Protein AF-A0A6V7K758-F1 (afdb_monomer_lite)

InterPro domains:
  IPR015224 Talin, central [PF09141] (13-153)
  IPR036476 Talin, central domain superfamily [SSF109880] (11-153)

Organism: NCBI:txid1563983

pLDDT: mean 91.43, std 13.55, range [38.5, 98.56]

Radius of gyration: 20.39 Å; chains: 1; bounding box: 66×24×59 Å

Foldseek 3Di:
DDPDPPPLDDDPLLVLLVVLLVLLLVLLVVLLVLLVAADDDDDADPDPVSVVCLVVLLVVLVVLLVVLVVQLVVLLVQLCVLPVDPLVRRRSNSNSVSSNSNSVSSVSNSNSLSHNLVSDPDVVVSNVSSVVSNVVSVVSNVSSVVSNRDRDD

Sequence (153 aa):
VQQTKVTSVMSEPQRALVSTITAGHEVIHIAETELTSKAQLPELGNDPASLQWIAQTMVTHKQNVGTQIAEMNAATAQVVTLTSGSIEEVDHTAVGEAISTIATNLPEMTKGVRMIAALMEDDSSGDRLLDAARKLCTAFSDLLKATEPETKE

Structure (mmCIF, N/CA/C/O backbone):
data_AF-A0A6V7K758-F1
#
_entry.id   AF-A0A6V7K758-F1
#
loop_
_atom_site.group_PDB
_atom_site.id
_atom_site.type_symbol
_atom_site.label_atom_id
_atom_site.label_alt_id
_atom_site.label_comp_id
_atom_site.label_asym_id
_atom_site.label_entity_id
_atom_site.label_seq_id
_atom_site.pdbx_PDB_ins_code
_atom_site.Cartn_x
_atom_site.Cartn_y
_atom_site.Cartn_z
_atom_site.occupancy
_atom_site.B_iso_or_equiv
_atom_site.auth_seq_id
_atom_site.auth_comp_id
_atom_site.auth_asym_id
_atom_site.auth_atom_id
_atom_site.pdbx_PDB_model_num
ATOM 1 N N . VAL A 1 1 ? -45.177 1.436 32.014 1.00 41.47 1 VAL A N 1
ATOM 2 C CA . VAL A 1 1 ? -43.727 1.138 31.979 1.00 41.47 1 VAL A CA 1
ATOM 3 C C . VAL A 1 1 ? -43.242 1.501 30.583 1.00 41.47 1 VAL A C 1
ATOM 5 O O . VAL A 1 1 ? -43.608 0.811 29.643 1.00 41.47 1 VAL A O 1
ATOM 8 N N . GLN A 1 2 ? -42.604 2.663 30.410 1.00 38.50 2 GLN A N 1
ATOM 9 C CA . GLN A 1 2 ? -42.084 3.101 29.107 1.00 38.50 2 GLN A CA 1
ATOM 10 C C . GLN A 1 2 ? -40.729 2.425 28.879 1.00 38.50 2 GLN A C 1
ATOM 12 O O . GLN A 1 2 ? -39.837 2.549 29.713 1.00 38.50 2 GLN A O 1
ATOM 17 N N . GLN A 1 3 ? -40.603 1.677 27.784 1.00 39.88 3 GLN A N 1
ATOM 18 C CA . GLN A 1 3 ? -39.332 1.122 27.326 1.00 39.88 3 GLN A CA 1
ATOM 19 C C . GLN A 1 3 ? -38.475 2.265 26.779 1.00 39.88 3 GLN A C 1
ATOM 21 O O . GLN A 1 3 ? -38.770 2.824 25.722 1.00 39.88 3 GLN A O 1
ATOM 26 N N . THR A 1 4 ? -37.429 2.624 27.515 1.00 45.06 4 THR A N 1
ATOM 27 C CA . THR A 1 4 ? -36.384 3.532 27.049 1.00 45.06 4 THR A CA 1
ATOM 28 C C . THR A 1 4 ? -35.653 2.851 25.898 1.00 45.06 4 THR A C 1
ATOM 30 O O . THR A 1 4 ? -34.898 1.904 26.097 1.00 45.06 4 THR A O 1
ATOM 33 N N . LYS A 1 5 ? -35.925 3.301 24.674 1.00 43.91 5 LYS A N 1
ATOM 34 C CA . LYS A 1 5 ? -35.203 2.894 23.471 1.00 43.91 5 LYS A CA 1
ATOM 35 C C . LYS A 1 5 ? -33.801 3.501 23.580 1.00 43.91 5 LYS A C 1
ATOM 37 O O . LYS A 1 5 ? -33.636 4.700 23.362 1.00 43.91 5 LYS A O 1
ATOM 42 N N . VAL A 1 6 ? -32.823 2.711 24.019 1.00 45.03 6 VAL A N 1
ATOM 43 C CA . VAL A 1 6 ? -31.416 3.127 24.046 1.00 45.03 6 VAL A CA 1
ATOM 44 C C . VAL A 1 6 ? -30.988 3.269 22.591 1.00 45.03 6 VAL A C 1
ATOM 46 O O . VAL A 1 6 ? -30.779 2.290 21.885 1.00 45.03 6 VAL A O 1
ATOM 49 N N . THR A 1 7 ? -30.969 4.502 22.100 1.00 47.75 7 THR A N 1
ATOM 50 C CA . THR A 1 7 ? -30.345 4.800 20.814 1.00 47.75 7 THR A CA 1
ATOM 51 C C . THR A 1 7 ? -28.848 4.793 21.100 1.00 47.75 7 THR A C 1
ATOM 53 O O . THR A 1 7 ? -28.365 5.691 21.784 1.00 47.75 7 THR A O 1
ATOM 56 N N . SER A 1 8 ? -28.142 3.742 20.684 1.00 59.06 8 SER A N 1
ATOM 57 C CA . SER A 1 8 ? -26.679 3.680 20.757 1.00 59.06 8 SER A CA 1
ATOM 58 C C . SER A 1 8 ? -26.119 4.798 19.871 1.00 59.06 8 SER A C 1
ATOM 60 O O . SER A 1 8 ? -26.320 4.791 18.657 1.00 59.06 8 SER A O 1
ATOM 62 N N . VAL A 1 9 ? -25.523 5.828 20.480 1.00 74.81 9 VAL A N 1
ATOM 63 C CA . VAL A 1 9 ? -24.926 6.962 19.760 1.00 74.81 9 VAL A CA 1
ATOM 64 C C . VAL A 1 9 ? -23.416 6.877 19.929 1.00 74.81 9 VAL A C 1
ATOM 66 O O . VAL A 1 9 ? -22.907 6.973 21.043 1.00 74.81 9 VAL A O 1
ATOM 69 N N . MET A 1 10 ? -22.707 6.706 18.814 1.00 83.12 10 MET A N 1
ATOM 70 C CA . MET A 1 10 ? -21.245 6.746 18.766 1.00 83.12 10 MET A CA 1
ATOM 71 C C . MET A 1 10 ? -20.702 8.091 19.266 1.00 83.12 10 MET A C 1
ATOM 73 O O . MET A 1 10 ? -21.274 9.151 18.981 1.00 83.12 10 MET A O 1
ATOM 77 N N . SER A 1 11 ? -19.551 8.063 19.942 1.00 88.56 11 SER A N 1
ATOM 78 C CA . SER A 1 11 ? -18.846 9.284 20.343 1.00 88.56 11 SER A CA 1
ATOM 79 C C . SER A 1 11 ? -18.333 10.069 19.125 1.00 88.56 11 SER A C 1
ATOM 81 O O . SER A 1 11 ? -18.283 9.567 18.000 1.00 88.56 11 SER A O 1
ATOM 83 N N . GLU A 1 12 ? -17.971 11.341 19.310 1.00 90.19 12 GLU A N 1
ATOM 84 C CA . GLU A 1 12 ? -17.371 12.144 18.236 1.00 90.19 12 GLU A CA 1
ATOM 85 C C . GLU A 1 12 ? -16.051 11.546 17.703 1.00 90.19 12 GLU A C 1
ATOM 87 O O . GLU A 1 12 ? -15.970 11.371 16.486 1.00 90.19 12 GLU A O 1
ATOM 92 N N . PRO A 1 13 ? -15.090 11.110 18.548 1.00 90.50 13 PRO A N 1
ATOM 93 C CA . PRO A 1 13 ? -13.893 10.408 18.075 1.00 90.50 13 PRO A CA 1
ATOM 94 C C . PRO A 1 13 ? -14.198 9.129 17.287 1.00 90.50 13 PRO A C 1
ATOM 96 O O . PRO A 1 13 ? -13.571 8.871 16.266 1.00 90.50 13 PRO A O 1
ATOM 99 N N . GLN A 1 14 ? -15.203 8.351 17.702 1.00 91.44 14 GLN A N 1
ATOM 100 C CA . GLN A 1 14 ? -15.611 7.142 16.979 1.00 91.44 14 GLN A CA 1
ATOM 101 C C . GLN A 1 14 ? -16.214 7.464 15.607 1.00 91.44 14 GLN A C 1
ATOM 103 O O . GLN A 1 14 ? -15.913 6.792 14.623 1.00 91.44 14 GLN A O 1
ATOM 108 N N . ARG A 1 15 ? -17.051 8.506 15.514 1.00 92.25 15 ARG A N 1
ATOM 109 C CA . ARG A 1 15 ? -17.612 8.955 14.228 1.00 92.25 15 ARG A CA 1
ATOM 110 C C . ARG A 1 15 ? -16.525 9.475 13.290 1.00 92.25 15 ARG A C 1
ATOM 112 O O . ARG A 1 15 ? -16.559 9.163 12.102 1.00 92.25 15 ARG A O 1
ATOM 119 N N . ALA A 1 16 ? -15.565 10.236 13.816 1.00 93.69 16 ALA A N 1
ATOM 120 C CA . ALA A 1 16 ? -14.414 10.702 13.050 1.00 93.69 16 ALA A CA 1
ATOM 121 C C . ALA A 1 16 ? -13.579 9.521 12.533 1.00 93.69 16 ALA A C 1
ATOM 123 O O . ALA A 1 16 ? -13.270 9.471 11.345 1.00 93.69 16 ALA A O 1
ATOM 124 N N . LEU A 1 17 ? -13.307 8.529 13.386 1.00 94.50 17 LEU A N 1
ATOM 125 C CA . LEU A 1 17 ? -12.603 7.307 13.002 1.00 94.50 17 LEU A CA 1
ATOM 126 C C . LEU A 1 17 ? -13.321 6.552 11.874 1.00 94.50 17 LEU A C 1
ATOM 128 O O . LEU A 1 17 ? -12.681 6.206 10.887 1.00 94.50 17 LEU A O 1
ATOM 132 N N . VAL A 1 18 ? -14.642 6.357 11.959 1.00 95.25 18 VAL A N 1
ATOM 133 C CA . VAL A 1 18 ? -15.414 5.708 10.879 1.00 95.25 18 VAL A CA 1
ATOM 134 C C . VAL A 1 18 ? -15.323 6.487 9.566 1.00 95.25 18 VAL A C 1
ATOM 136 O O . VAL A 1 18 ? -15.170 5.885 8.501 1.00 95.25 18 VAL A O 1
ATOM 139 N N . SER A 1 19 ? -15.355 7.822 9.618 1.00 95.75 19 SER A N 1
ATOM 140 C CA . SER A 1 19 ? -15.138 8.648 8.425 1.00 95.75 19 SER A CA 1
ATOM 141 C C . SER A 1 19 ? -13.741 8.436 7.835 1.00 95.75 19 SER A C 1
ATOM 143 O O . SER A 1 19 ? -13.602 8.337 6.616 1.00 95.75 19 SER A O 1
ATOM 145 N N . THR A 1 20 ? -12.713 8.344 8.681 1.00 97.12 20 THR A N 1
ATOM 146 C CA . THR A 1 20 ? -11.330 8.088 8.259 1.00 97.12 20 THR A CA 1
ATOM 147 C C . THR A 1 20 ? -11.165 6.694 7.657 1.00 97.12 20 THR A C 1
ATOM 149 O O . THR A 1 20 ? -10.553 6.565 6.600 1.00 97.12 20 THR A O 1
ATOM 152 N N . ILE A 1 21 ? -11.757 5.661 8.265 1.00 96.69 21 ILE A N 1
ATOM 153 C CA . ILE A 1 21 ? -11.778 4.288 7.735 1.00 96.69 21 ILE A CA 1
ATOM 154 C C . ILE A 1 21 ? -12.451 4.256 6.360 1.00 96.69 21 ILE A C 1
ATOM 156 O O . ILE A 1 21 ? -11.901 3.698 5.413 1.00 96.69 21 ILE A O 1
ATOM 160 N N . THR A 1 22 ? -13.601 4.922 6.220 1.00 96.94 22 THR A N 1
ATOM 161 C CA . THR A 1 22 ? -14.337 5.001 4.948 1.00 96.94 22 THR A CA 1
ATOM 162 C C . THR A 1 22 ? -13.493 5.659 3.854 1.00 96.94 22 THR A C 1
ATOM 164 O O . THR A 1 22 ? -13.392 5.132 2.748 1.00 96.94 22 THR A O 1
ATOM 167 N N . ALA A 1 23 ? -12.840 6.784 4.161 1.00 97.50 23 ALA A N 1
ATOM 168 C CA . ALA A 1 23 ? -11.938 7.447 3.221 1.00 97.50 23 ALA A CA 1
ATOM 169 C C . ALA A 1 23 ? -10.717 6.574 2.877 1.00 97.50 23 ALA A C 1
ATOM 171 O O . ALA A 1 23 ? -10.300 6.520 1.721 1.00 97.50 23 ALA A O 1
ATOM 172 N N . GLY A 1 24 ? -10.169 5.854 3.860 1.00 97.81 24 GLY A N 1
ATOM 173 C CA . GLY A 1 24 ? -9.076 4.908 3.653 1.00 97.81 24 GLY A CA 1
ATOM 174 C C . GLY A 1 24 ? -9.457 3.766 2.711 1.00 97.81 24 GLY A C 1
ATOM 175 O O . GLY A 1 24 ? -8.688 3.440 1.809 1.00 97.81 24 GLY A O 1
ATOM 176 N N . HIS A 1 25 ? -10.664 3.210 2.852 1.00 98.12 25 HIS A N 1
ATOM 177 C CA . HIS A 1 25 ? -11.189 2.194 1.939 1.00 98.12 25 HIS A CA 1
ATOM 178 C C . HIS A 1 25 ? -11.294 2.677 0.498 1.00 98.12 25 HIS A C 1
ATOM 180 O O . HIS A 1 25 ? -10.916 1.939 -0.409 1.00 98.12 25 HIS A O 1
ATOM 186 N N . GLU A 1 26 ? -11.759 3.908 0.284 1.00 98.12 26 GLU A N 1
ATOM 187 C CA . GLU A 1 26 ? -11.831 4.489 -1.058 1.00 98.12 26 GLU A CA 1
ATOM 188 C C . GLU A 1 26 ? -10.437 4.591 -1.691 1.00 98.12 26 GLU A C 1
ATOM 19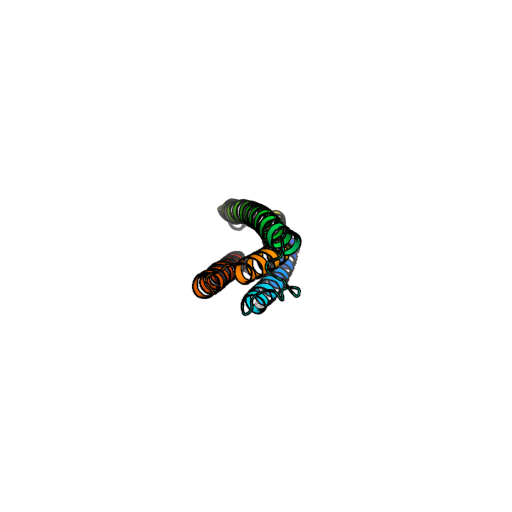0 O O . GLU A 1 26 ? -10.225 4.167 -2.826 1.00 98.12 26 GLU A O 1
ATOM 195 N N . VAL A 1 27 ? -9.447 5.075 -0.934 1.00 98.31 27 VAL A N 1
ATOM 196 C CA . VAL A 1 27 ? -8.061 5.170 -1.419 1.00 98.31 27 VAL A CA 1
ATOM 197 C C . VAL A 1 27 ? -7.479 3.791 -1.738 1.00 98.31 27 VAL A C 1
ATOM 199 O O . VAL A 1 27 ? -6.822 3.626 -2.767 1.00 98.31 27 VAL A O 1
ATOM 202 N N . ILE A 1 28 ? -7.740 2.790 -0.895 1.00 98.12 28 ILE A N 1
ATOM 203 C CA . ILE A 1 28 ? -7.315 1.406 -1.137 1.00 98.12 28 ILE A CA 1
ATOM 204 C C . ILE A 1 28 ? -7.953 0.858 -2.415 1.00 98.12 28 ILE A C 1
ATOM 206 O O . ILE A 1 28 ? -7.257 0.265 -3.236 1.00 98.12 28 ILE A O 1
ATOM 210 N N . HIS A 1 29 ? -9.248 1.091 -2.619 1.00 98.00 29 HIS A N 1
ATOM 211 C CA . HIS A 1 29 ? -9.957 0.621 -3.804 1.00 98.00 29 HIS A CA 1
ATOM 212 C C . HIS A 1 29 ? -9.400 1.234 -5.099 1.00 98.00 29 HIS A C 1
ATOM 214 O O . HIS A 1 29 ? -9.206 0.538 -6.104 1.00 98.00 29 HIS A O 1
ATOM 220 N N . ILE A 1 30 ? -9.084 2.531 -5.067 1.00 98.19 30 ILE A N 1
ATOM 221 C CA . ILE A 1 30 ? -8.418 3.220 -6.175 1.00 98.19 30 ILE A CA 1
ATOM 222 C C . ILE A 1 30 ? -7.046 2.586 -6.437 1.00 98.19 30 ILE A C 1
ATOM 224 O O . ILE A 1 30 ? -6.748 2.233 -7.578 1.00 98.19 30 ILE A O 1
ATOM 228 N N . ALA A 1 31 ? -6.238 2.374 -5.393 1.00 98.19 31 ALA A N 1
ATOM 229 C CA . ALA A 1 31 ? -4.923 1.746 -5.511 1.00 98.19 31 ALA A CA 1
ATOM 230 C C . ALA A 1 31 ? -5.002 0.333 -6.125 1.00 98.19 31 ALA A C 1
ATOM 232 O O . ALA A 1 31 ? -4.267 0.023 -7.065 1.00 98.19 31 ALA A O 1
ATOM 233 N N . GLU A 1 32 ? -5.933 -0.511 -5.668 1.00 97.94 32 GLU A N 1
ATOM 234 C CA . GLU A 1 32 ? -6.171 -1.844 -6.240 1.00 97.94 32 GLU A CA 1
ATOM 235 C C . GLU A 1 32 ? -6.521 -1.776 -7.731 1.00 97.94 32 GLU A C 1
ATOM 237 O O . GLU A 1 32 ? -6.010 -2.571 -8.528 1.00 97.94 32 GLU A O 1
ATOM 242 N N . THR A 1 33 ? -7.350 -0.802 -8.114 1.00 97.81 33 THR A N 1
ATOM 243 C CA . THR A 1 33 ? -7.762 -0.580 -9.503 1.00 97.81 33 THR A CA 1
ATOM 244 C C . THR A 1 33 ? -6.582 -0.146 -10.369 1.00 97.81 33 THR A C 1
ATOM 246 O O . THR A 1 33 ? -6.373 -0.695 -11.452 1.00 97.81 33 THR A O 1
ATOM 249 N N . GLU A 1 34 ? -5.757 0.792 -9.906 1.00 97.94 34 GLU A N 1
ATOM 250 C CA . GLU A 1 34 ? -4.577 1.237 -10.654 1.00 97.94 34 GLU A CA 1
ATOM 251 C C . GLU A 1 34 ? -3.557 0.108 -10.853 1.00 97.94 34 GLU A C 1
ATOM 253 O O . GLU A 1 34 ? -2.967 -0.020 -11.929 1.00 97.94 34 GLU A O 1
ATOM 258 N N . LEU A 1 35 ? -3.393 -0.758 -9.849 1.00 98.44 35 LEU A N 1
ATOM 259 C CA . LEU A 1 35 ? -2.501 -1.918 -9.892 1.00 98.44 35 LEU A CA 1
ATOM 260 C C . LEU A 1 35 ? -2.961 -3.023 -10.856 1.00 98.44 35 LEU A C 1
ATOM 262 O O . LEU A 1 35 ? -2.275 -4.037 -10.987 1.00 98.44 35 LEU A O 1
ATOM 266 N N . THR A 1 36 ? -4.088 -2.870 -11.554 1.00 97.31 36 THR A N 1
ATOM 267 C CA . THR A 1 36 ? -4.486 -3.783 -12.643 1.00 97.31 36 THR A CA 1
ATOM 268 C C . THR A 1 36 ? -3.659 -3.594 -13.916 1.00 97.31 36 THR A C 1
ATOM 270 O O . THR A 1 36 ? -3.688 -4.455 -14.793 1.00 97.31 36 THR A O 1
ATOM 273 N N . SER A 1 37 ? -2.898 -2.497 -14.023 1.00 96.44 37 SER A N 1
ATOM 274 C CA . SER A 1 37 ? -2.099 -2.181 -15.209 1.00 96.44 37 SER A CA 1
ATOM 275 C C . SER A 1 37 ? -0.726 -1.597 -14.870 1.00 96.44 37 SER A C 1
ATOM 277 O O . SER A 1 37 ? -0.553 -0.844 -13.907 1.00 96.44 37 SER A O 1
ATOM 279 N N . LYS A 1 38 ? 0.259 -1.907 -15.718 1.00 97.25 38 LYS A N 1
ATOM 280 C CA . LYS A 1 38 ? 1.591 -1.286 -15.707 1.00 97.25 38 LYS A CA 1
ATOM 281 C C . LYS A 1 38 ? 1.490 0.219 -16.004 1.00 97.25 38 LYS A C 1
ATOM 283 O O . LYS A 1 38 ? 0.510 0.693 -16.585 1.00 97.25 38 LYS A O 1
ATOM 288 N 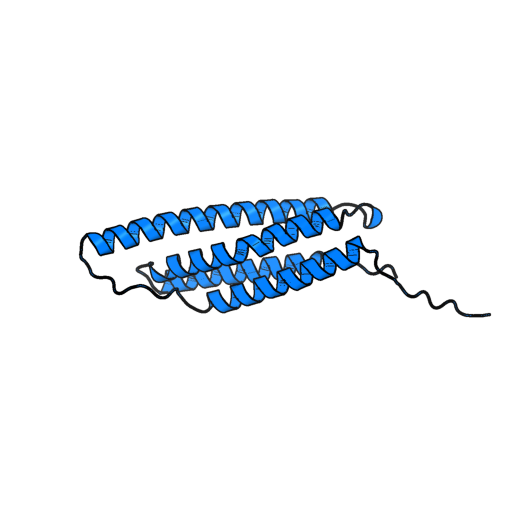N . ALA A 1 39 ? 2.494 0.985 -15.581 1.00 97.19 39 ALA A N 1
ATOM 289 C CA . ALA A 1 39 ? 2.581 2.394 -15.952 1.00 97.19 39 ALA A CA 1
ATOM 290 C C . ALA A 1 39 ? 2.805 2.545 -17.465 1.00 97.19 39 ALA A C 1
ATOM 292 O O . ALA A 1 39 ? 3.420 1.691 -18.102 1.00 97.19 39 ALA A O 1
ATOM 293 N N . GLN A 1 40 ? 2.337 3.656 -18.032 1.00 95.31 40 GLN A N 1
ATOM 294 C CA . GLN A 1 40 ? 2.678 4.019 -19.403 1.00 95.31 40 GLN A CA 1
ATOM 295 C C . GLN A 1 40 ? 4.107 4.560 -19.439 1.00 95.31 40 GLN A C 1
ATOM 297 O O . GLN A 1 40 ? 4.439 5.499 -18.713 1.00 95.31 40 GLN A O 1
ATOM 302 N N . LEU A 1 41 ? 4.942 3.950 -20.275 1.00 94.62 41 LEU A N 1
ATOM 303 C CA . LEU A 1 41 ? 6.314 4.384 -20.488 1.00 94.62 41 LEU A CA 1
ATOM 304 C C . LEU A 1 41 ? 6.384 5.420 -21.616 1.00 94.62 41 LEU A C 1
ATOM 306 O O . LEU A 1 41 ? 5.580 5.355 -22.550 1.00 94.62 41 LEU A O 1
ATOM 310 N N . PRO A 1 42 ? 7.344 6.359 -21.561 1.00 93.00 42 PRO A N 1
ATOM 311 C CA . PRO A 1 42 ? 7.690 7.158 -22.731 1.00 93.00 42 PRO A CA 1
ATOM 312 C C . PRO A 1 42 ? 8.251 6.263 -23.851 1.00 93.00 42 PRO A C 1
ATOM 314 O O . PRO A 1 42 ? 8.582 5.098 -23.629 1.00 93.00 42 PRO A O 1
ATOM 317 N N . GLU A 1 43 ? 8.386 6.807 -25.060 1.00 91.44 43 GLU A N 1
ATOM 318 C CA . GLU A 1 43 ? 9.091 6.113 -26.142 1.00 91.44 43 GLU A CA 1
ATOM 319 C C . GLU A 1 43 ? 10.578 5.988 -25.779 1.00 91.44 43 GLU A C 1
ATOM 321 O O . GLU A 1 43 ? 11.299 6.984 -25.712 1.00 91.44 43 GLU A O 1
ATOM 326 N N . LEU A 1 44 ? 11.021 4.761 -25.498 1.00 91.00 44 LEU A N 1
ATOM 327 C CA . LEU A 1 44 ? 12.382 4.453 -25.061 1.00 91.00 44 LEU A CA 1
ATOM 328 C C . LEU A 1 44 ? 13.115 3.663 -26.142 1.00 91.00 44 LEU A C 1
ATOM 330 O O . LEU A 1 44 ? 12.578 2.710 -26.709 1.00 91.00 44 LEU A O 1
ATOM 334 N N . GLY A 1 45 ? 14.353 4.068 -26.415 1.00 89.31 45 GLY A N 1
ATOM 335 C CA . GLY A 1 45 ? 15.265 3.373 -27.316 1.00 89.31 45 GLY A CA 1
ATOM 336 C C . GLY A 1 45 ? 16.338 2.579 -26.571 1.00 89.31 45 GLY A C 1
ATOM 337 O O . GLY A 1 45 ? 16.340 2.468 -25.348 1.00 89.31 45 GLY A O 1
ATOM 338 N N . ASN A 1 46 ? 17.306 2.069 -27.332 1.00 91.69 46 ASN A N 1
ATOM 339 C CA . ASN A 1 46 ? 18.529 1.448 -26.801 1.00 91.69 46 ASN A CA 1
ATOM 340 C C . ASN A 1 46 ? 19.704 2.438 -26.725 1.00 91.69 46 ASN A C 1
ATOM 342 O O . ASN A 1 46 ? 20.863 2.036 -26.620 1.00 91.69 46 ASN A O 1
ATOM 346 N N . ASP A 1 47 ? 19.432 3.736 -26.856 1.00 96.19 47 ASP A N 1
ATOM 347 C CA . ASP A 1 47 ? 20.455 4.764 -26.755 1.00 96.19 47 ASP A CA 1
ATOM 348 C C . ASP A 1 47 ? 20.892 4.969 -25.289 1.00 96.19 47 ASP A C 1
ATOM 350 O O . ASP A 1 47 ? 20.137 4.672 -24.355 1.00 96.19 47 ASP A O 1
ATOM 354 N N . PRO A 1 48 ? 22.108 5.495 -25.054 1.00 96.31 48 PRO A N 1
ATOM 355 C CA . PRO A 1 48 ? 22.624 5.673 -23.702 1.00 96.31 48 PRO A CA 1
ATOM 356 C C . PRO A 1 48 ? 21.732 6.516 -22.783 1.00 96.31 48 PRO A C 1
ATOM 358 O O . PRO A 1 48 ? 21.712 6.253 -21.582 1.00 96.31 48 PRO A O 1
ATOM 361 N N . ALA A 1 49 ? 20.993 7.501 -23.309 1.00 96.00 49 ALA A N 1
ATOM 362 C CA . ALA A 1 49 ? 20.125 8.337 -22.485 1.00 96.00 49 ALA A CA 1
ATOM 363 C C . ALA A 1 49 ? 18.875 7.567 -22.035 1.00 96.00 49 ALA A C 1
ATOM 365 O O . ALA A 1 49 ? 18.541 7.613 -20.851 1.00 96.00 49 ALA A O 1
ATOM 366 N N . SER A 1 50 ? 18.243 6.797 -22.930 1.00 96.31 50 SER A N 1
ATOM 367 C CA . SER A 1 50 ? 17.124 5.911 -22.572 1.00 96.31 50 SER A CA 1
ATOM 368 C C . SER A 1 50 ? 17.526 4.886 -21.508 1.00 96.31 50 SER A C 1
ATOM 370 O O . SER A 1 50 ? 16.842 4.740 -20.495 1.00 96.31 50 SER A O 1
ATOM 372 N N . LEU A 1 51 ? 18.678 4.226 -21.676 1.00 95.31 51 LEU A N 1
ATOM 373 C CA . LEU A 1 51 ? 19.174 3.237 -20.710 1.00 95.31 51 LEU A CA 1
ATOM 374 C C . LEU A 1 51 ? 19.479 3.862 -19.340 1.00 95.31 51 LEU A C 1
ATOM 376 O O . LEU A 1 51 ? 19.140 3.288 -18.303 1.00 95.31 51 LEU A O 1
ATOM 380 N N . GLN A 1 52 ? 20.081 5.055 -19.319 1.00 96.44 52 GLN A N 1
ATOM 381 C CA . GLN A 1 52 ? 20.317 5.794 -18.076 1.00 96.44 52 GLN A CA 1
ATOM 382 C C . GLN A 1 52 ? 19.011 6.212 -17.401 1.00 96.44 52 GLN A C 1
ATOM 384 O O . GLN A 1 52 ? 18.889 6.083 -16.183 1.00 96.44 52 GLN A O 1
ATOM 389 N N . TRP A 1 53 ? 18.025 6.675 -18.173 1.00 96.62 53 TRP A N 1
ATOM 390 C CA . TRP A 1 53 ? 16.718 7.046 -17.642 1.00 96.62 53 TRP A CA 1
ATOM 391 C C . TRP A 1 53 ? 16.007 5.846 -17.016 1.00 96.62 53 TRP A C 1
ATOM 393 O O . TRP A 1 53 ? 15.514 5.967 -15.895 1.00 96.62 53 TRP A O 1
ATOM 403 N N . ILE A 1 54 ? 16.009 4.682 -17.679 1.00 96.00 54 ILE A N 1
ATOM 404 C CA . ILE A 1 54 ? 15.433 3.439 -17.141 1.00 96.00 54 ILE A CA 1
ATOM 405 C C . ILE A 1 54 ? 16.106 3.089 -15.813 1.00 96.00 54 ILE A C 1
ATOM 407 O O . ILE A 1 54 ? 15.421 2.903 -14.808 1.00 96.00 54 ILE A O 1
ATOM 411 N N . ALA A 1 55 ? 17.442 3.053 -15.783 1.00 95.75 55 ALA A N 1
ATOM 412 C CA . ALA A 1 55 ? 18.197 2.701 -14.584 1.00 95.75 55 ALA A CA 1
ATOM 413 C C . ALA A 1 55 ? 17.923 3.668 -13.420 1.00 95.75 55 ALA A C 1
ATOM 415 O O . ALA A 1 55 ? 17.657 3.231 -12.298 1.00 95.75 55 ALA A O 1
ATOM 416 N N . GLN A 1 56 ? 17.930 4.977 -13.683 1.00 97.50 56 GLN A N 1
ATOM 417 C CA . GLN A 1 56 ? 17.676 5.991 -12.662 1.00 97.50 56 GLN A CA 1
ATOM 418 C C . GLN A 1 56 ? 16.233 5.934 -12.152 1.00 97.50 56 GLN A C 1
ATOM 420 O O . GLN A 1 56 ? 16.005 5.928 -10.943 1.00 97.50 56 GLN A O 1
ATOM 425 N N . THR A 1 57 ? 15.263 5.846 -13.062 1.00 97.62 57 THR A N 1
ATOM 426 C CA . THR A 1 57 ? 13.832 5.763 -12.736 1.00 97.62 57 THR A CA 1
ATOM 427 C C . THR A 1 57 ? 13.552 4.518 -11.901 1.00 97.62 57 THR A C 1
ATOM 429 O O . THR A 1 57 ? 12.888 4.590 -10.866 1.00 97.62 57 THR A O 1
ATOM 432 N N . MET A 1 58 ? 14.145 3.388 -12.284 1.00 97.38 58 MET A N 1
ATOM 433 C CA . MET A 1 58 ? 14.065 2.135 -11.546 1.00 97.38 58 MET A CA 1
ATOM 434 C C . MET A 1 58 ? 14.592 2.285 -10.107 1.00 97.38 58 MET A C 1
ATOM 436 O O . MET A 1 58 ? 13.911 1.905 -9.153 1.00 97.38 58 MET A O 1
ATOM 440 N N . VAL A 1 59 ? 15.783 2.857 -9.922 1.00 97.88 59 VAL A N 1
ATOM 441 C CA . VAL A 1 59 ? 16.360 3.070 -8.582 1.00 97.88 59 VAL A CA 1
ATOM 442 C C . VAL A 1 59 ? 15.482 3.996 -7.740 1.00 97.88 59 VAL A C 1
ATOM 444 O O . VAL A 1 59 ? 15.147 3.648 -6.607 1.00 97.88 59 VAL A O 1
ATOM 447 N N . THR A 1 60 ? 15.055 5.129 -8.299 1.00 98.19 60 THR A N 1
ATOM 448 C CA . THR A 1 60 ? 14.217 6.108 -7.597 1.00 98.19 60 THR A CA 1
ATOM 449 C C . THR A 1 60 ? 12.898 5.494 -7.134 1.00 98.19 60 THR A C 1
ATOM 451 O O . THR A 1 60 ? 12.543 5.617 -5.963 1.00 98.19 60 THR A O 1
ATOM 454 N N . HIS A 1 61 ? 12.184 4.775 -8.004 1.00 98.31 61 HIS A N 1
ATOM 455 C CA . HIS A 1 61 ? 10.914 4.168 -7.607 1.00 98.31 61 HIS A CA 1
ATOM 456 C C . HIS A 1 61 ? 11.088 3.025 -6.607 1.00 98.31 61 HIS A C 1
ATOM 458 O O . HIS A 1 61 ? 10.269 2.910 -5.699 1.00 98.31 61 HIS A O 1
ATOM 464 N N . LYS A 1 62 ? 12.158 2.222 -6.697 1.00 98.19 62 LYS A N 1
ATOM 465 C CA . LYS A 1 62 ? 12.462 1.202 -5.676 1.00 98.19 62 LYS A CA 1
ATOM 466 C C . LYS A 1 62 ? 12.685 1.824 -4.301 1.00 98.19 62 LYS A C 1
ATOM 468 O O . LYS A 1 62 ? 12.150 1.317 -3.318 1.00 98.19 62 LYS A O 1
ATOM 473 N N . GLN A 1 63 ? 13.446 2.917 -4.236 1.00 98.25 63 GLN A N 1
ATOM 474 C CA . GLN A 1 63 ? 13.682 3.633 -2.986 1.00 98.25 63 GLN A CA 1
ATOM 475 C C . GLN A 1 63 ? 12.376 4.197 -2.417 1.00 98.25 63 GLN A C 1
ATOM 477 O O . GLN A 1 63 ? 12.067 3.942 -1.257 1.00 98.25 63 GLN A O 1
ATOM 482 N N . ASN A 1 64 ? 11.586 4.892 -3.240 1.00 97.56 64 ASN A N 1
ATOM 483 C CA . ASN A 1 64 ? 10.327 5.495 -2.800 1.00 97.56 64 ASN A CA 1
ATOM 484 C C . ASN A 1 64 ? 9.328 4.440 -2.309 1.00 97.56 64 ASN A C 1
ATOM 486 O O . ASN A 1 64 ? 8.766 4.592 -1.230 1.00 97.56 64 ASN A O 1
ATOM 490 N N . VAL A 1 65 ? 9.147 3.342 -3.053 1.00 98.38 65 VAL A N 1
ATOM 491 C CA . VAL A 1 65 ? 8.275 2.229 -2.636 1.00 98.38 65 VAL A CA 1
ATOM 492 C C . VAL A 1 65 ? 8.745 1.634 -1.308 1.00 98.38 65 VAL A C 1
ATOM 494 O O . VAL A 1 65 ? 7.920 1.364 -0.439 1.00 98.38 65 VAL A O 1
ATOM 497 N N . GLY A 1 66 ? 10.059 1.468 -1.126 1.00 98.12 66 GLY A N 1
ATOM 498 C CA . GLY A 1 66 ? 10.633 1.008 0.137 1.00 98.12 66 GLY A CA 1
ATOM 499 C C . GLY A 1 66 ? 10.288 1.925 1.314 1.00 98.12 66 GLY A C 1
ATOM 500 O O . GLY A 1 66 ? 9.873 1.427 2.359 1.00 98.12 66 GLY A O 1
ATOM 501 N N . THR A 1 67 ? 10.401 3.244 1.133 1.00 98.50 67 THR A N 1
ATOM 502 C CA . THR A 1 67 ? 10.016 4.236 2.150 1.00 98.50 67 THR A CA 1
ATOM 503 C C . THR A 1 67 ? 8.531 4.147 2.488 1.00 98.50 67 THR A C 1
ATOM 505 O O . THR A 1 67 ? 8.201 3.975 3.660 1.00 98.50 67 THR A O 1
ATOM 508 N N . GLN A 1 68 ? 7.642 4.155 1.487 1.00 98.44 68 GLN A N 1
ATOM 509 C CA . GLN A 1 68 ? 6.198 4.150 1.753 1.00 98.44 68 GLN A CA 1
ATOM 510 C C . GLN A 1 68 ? 5.771 2.870 2.474 1.00 98.44 68 GLN A C 1
ATOM 512 O O . GLN A 1 68 ? 4.975 2.909 3.408 1.00 98.44 68 GLN A O 1
ATOM 517 N N . ILE A 1 69 ? 6.331 1.717 2.094 1.00 98.19 69 ILE A N 1
ATOM 518 C CA . ILE A 1 69 ? 6.060 0.451 2.788 1.00 98.19 69 ILE A CA 1
ATOM 519 C C . ILE A 1 69 ? 6.563 0.496 4.235 1.00 98.19 69 ILE A C 1
ATOM 521 O O . ILE A 1 69 ? 5.878 0.002 5.129 1.00 98.19 69 ILE A O 1
ATOM 525 N N . ALA A 1 70 ? 7.732 1.087 4.494 1.00 98.31 70 ALA A N 1
ATOM 526 C CA . ALA A 1 70 ? 8.248 1.219 5.853 1.00 98.31 70 ALA A CA 1
ATOM 527 C C . ALA A 1 70 ? 7.333 2.088 6.733 1.00 98.31 70 ALA A C 1
ATOM 529 O O . ALA A 1 70 ? 7.035 1.700 7.864 1.00 98.31 70 ALA A O 1
ATOM 530 N N . GLU A 1 71 ? 6.838 3.210 6.205 1.00 98.12 71 GLU A N 1
ATOM 531 C CA . GLU A 1 71 ? 5.876 4.074 6.898 1.00 98.12 71 GLU A CA 1
ATOM 532 C C . GLU A 1 71 ? 4.554 3.348 7.173 1.00 98.12 71 GLU A C 1
ATOM 534 O O . GLU A 1 71 ? 4.076 3.342 8.309 1.00 98.12 71 GLU A O 1
ATOM 539 N N . MET A 1 72 ? 4.001 2.651 6.175 1.00 97.88 72 MET A N 1
ATOM 540 C CA . MET A 1 72 ? 2.767 1.874 6.339 1.00 97.88 72 MET A CA 1
ATOM 541 C C . MET A 1 72 ? 2.928 0.720 7.339 1.00 97.88 72 MET A C 1
ATOM 543 O O . MET A 1 72 ? 2.012 0.446 8.114 1.00 97.88 72 MET A O 1
ATOM 547 N N . ASN A 1 73 ? 4.089 0.062 7.378 1.00 97.62 73 ASN A N 1
ATOM 548 C CA . ASN A 1 73 ? 4.385 -0.977 8.368 1.00 97.62 73 ASN A CA 1
ATOM 549 C C . ASN A 1 73 ? 4.451 -0.402 9.788 1.00 97.62 73 ASN A C 1
ATOM 551 O O . ASN A 1 73 ? 3.911 -1.000 10.720 1.00 97.62 73 ASN A O 1
ATOM 555 N N . ALA A 1 74 ? 5.084 0.762 9.958 1.00 98.12 74 ALA A N 1
ATOM 556 C CA . ALA A 1 74 ? 5.126 1.451 11.244 1.00 98.12 74 ALA A CA 1
ATOM 557 C C . ALA A 1 74 ? 3.716 1.858 11.700 1.00 98.12 74 ALA A C 1
ATOM 559 O O . ALA A 1 74 ? 3.342 1.587 12.840 1.00 98.12 74 ALA A O 1
ATOM 560 N N . ALA A 1 75 ? 2.909 2.425 10.800 1.00 97.75 75 ALA A N 1
ATOM 561 C CA . ALA A 1 75 ? 1.519 2.774 11.073 1.00 97.75 75 ALA A CA 1
ATOM 562 C C . ALA A 1 75 ? 0.663 1.538 11.406 1.00 97.75 75 ALA A C 1
ATOM 564 O O . ALA A 1 75 ? -0.122 1.562 12.347 1.00 97.75 75 ALA A O 1
ATOM 565 N N . THR A 1 76 ? 0.873 0.416 10.716 1.00 97.50 76 THR A N 1
ATOM 566 C CA . THR A 1 76 ? 0.198 -0.858 11.019 1.00 97.50 76 THR A CA 1
ATOM 567 C C . THR A 1 76 ? 0.522 -1.345 12.431 1.00 97.50 76 THR A C 1
ATOM 569 O O . THR A 1 76 ? -0.375 -1.732 13.179 1.00 97.50 76 THR A O 1
ATOM 572 N N . ALA A 1 77 ? 1.794 -1.283 12.837 1.00 97.00 77 ALA A N 1
ATOM 573 C CA . ALA A 1 77 ? 2.194 -1.633 14.198 1.00 97.00 77 ALA A CA 1
ATOM 574 C C . ALA A 1 77 ? 1.564 -0.696 15.245 1.00 97.00 77 ALA A C 1
ATOM 576 O O . ALA A 1 77 ? 1.167 -1.152 16.322 1.00 97.00 77 ALA A O 1
ATOM 577 N N . GLN A 1 78 ? 1.430 0.596 14.926 1.00 96.06 78 GLN A N 1
ATOM 578 C CA . GLN A 1 78 ? 0.734 1.559 15.781 1.00 96.06 78 GLN A CA 1
ATOM 579 C C . GLN A 1 78 ? -0.747 1.213 15.921 1.00 96.06 78 GLN A C 1
ATOM 581 O O . GLN A 1 78 ? -1.222 1.148 17.048 1.00 96.06 78 GLN A O 1
ATOM 586 N N . VAL A 1 79 ? -1.451 0.907 14.825 1.00 95.50 79 VAL A N 1
ATOM 587 C CA . VAL A 1 79 ? -2.860 0.475 14.863 1.00 95.50 79 VAL A CA 1
ATOM 588 C C . VAL A 1 79 ? -3.038 -0.707 15.816 1.00 95.50 79 VAL A C 1
ATOM 590 O O . VAL A 1 79 ? -3.876 -0.646 16.714 1.00 95.50 79 VAL A O 1
ATOM 593 N N . VAL A 1 80 ? -2.218 -1.754 15.683 1.00 94.50 80 VAL A N 1
ATOM 594 C CA . VAL A 1 80 ? -2.285 -2.936 16.563 1.00 94.50 80 VAL A CA 1
ATOM 595 C C . VAL A 1 80 ? -2.018 -2.563 18.022 1.00 94.50 80 VAL A C 1
ATOM 597 O O . VAL A 1 80 ? -2.713 -3.024 18.921 1.00 94.50 80 VAL A O 1
ATOM 600 N N . THR A 1 81 ? -1.033 -1.702 18.274 1.00 93.69 81 THR A N 1
ATOM 601 C CA . THR A 1 81 ? -0.689 -1.271 19.636 1.00 93.69 81 THR A CA 1
ATOM 602 C C . THR A 1 81 ? -1.830 -0.471 20.268 1.00 93.69 81 THR A C 1
ATOM 604 O O . THR A 1 81 ? -2.245 -0.768 21.386 1.00 93.69 81 THR A O 1
ATOM 607 N N . LEU A 1 82 ? -2.377 0.503 19.540 1.00 93.12 82 LEU A N 1
ATOM 608 C CA . LEU A 1 82 ? -3.439 1.403 19.999 1.00 93.12 82 LEU A CA 1
ATOM 609 C C . LEU A 1 82 ? -4.780 0.687 20.212 1.00 93.12 82 LEU A C 1
ATOM 611 O O . LEU A 1 82 ? -5.590 1.133 21.019 1.00 93.12 82 LEU A O 1
ATOM 615 N N . THR A 1 83 ? -5.002 -0.431 19.519 1.00 90.38 83 THR A N 1
ATOM 616 C CA . THR A 1 83 ? -6.223 -1.248 19.632 1.00 90.38 83 THR A CA 1
ATOM 617 C C . THR A 1 83 ? -6.079 -2.439 20.585 1.00 90.38 83 THR A C 1
ATOM 619 O O . THR A 1 83 ? -7.039 -3.174 20.788 1.00 90.38 83 THR A O 1
ATOM 622 N N . SER A 1 84 ? -4.907 -2.632 21.203 1.00 88.81 84 SER A N 1
ATOM 623 C CA . SER A 1 84 ? -4.640 -3.772 22.098 1.00 88.81 84 SER A CA 1
ATOM 624 C C . SER A 1 84 ? -5.192 -3.624 23.525 1.00 88.81 84 SER A C 1
ATOM 626 O O . SER A 1 84 ? -5.192 -4.596 24.283 1.00 88.81 84 SER A O 1
ATOM 628 N N . GLY A 1 85 ? -5.629 -2.418 23.905 1.00 81.62 85 GLY A N 1
ATOM 629 C CA . GLY A 1 85 ? -6.196 -2.113 25.222 1.00 81.62 85 GLY A CA 1
ATOM 630 C C . GLY A 1 85 ? -7.671 -2.500 25.363 1.00 81.62 85 GLY A C 1
ATOM 631 O O . GLY A 1 85 ? -8.282 -3.062 24.454 1.00 81.62 85 GLY A O 1
ATOM 632 N N . SER A 1 86 ? -8.271 -2.188 26.514 1.00 80.81 86 SER A N 1
ATOM 633 C CA . SER A 1 86 ? -9.725 -2.325 26.661 1.00 80.81 86 SER A CA 1
ATOM 634 C C . SER A 1 86 ? -10.460 -1.312 25.771 1.00 80.81 86 SER A C 1
ATOM 636 O O . SER A 1 86 ? -9.930 -0.244 25.479 1.00 80.81 86 SER A O 1
ATOM 638 N N . ILE A 1 87 ? -11.700 -1.609 25.358 1.00 74.62 87 ILE A N 1
ATOM 639 C CA . ILE A 1 87 ? -12.497 -0.741 24.459 1.00 74.62 87 ILE A CA 1
ATOM 640 C C . ILE A 1 87 ? -12.631 0.695 25.008 1.00 74.62 87 ILE A C 1
ATOM 642 O O . ILE A 1 87 ? -12.762 1.645 24.242 1.00 74.62 87 ILE A O 1
ATOM 646 N N . GLU A 1 88 ? -12.581 0.873 26.330 1.00 74.94 88 GLU A N 1
ATOM 647 C CA . GLU A 1 88 ? -12.676 2.188 26.980 1.00 74.94 88 GLU A CA 1
ATOM 648 C C . GLU A 1 88 ? -11.356 2.978 26.970 1.00 74.94 88 GLU A C 1
ATOM 650 O O . GLU A 1 88 ? -11.368 4.188 27.181 1.00 74.94 88 GLU A O 1
ATOM 655 N N . GLU A 1 89 ? -10.235 2.309 26.697 1.00 79.12 89 GLU A N 1
ATOM 656 C CA . GLU A 1 89 ? -8.882 2.876 26.652 1.00 79.12 89 GLU A CA 1
ATOM 657 C C . GLU A 1 89 ? -8.386 3.127 25.218 1.00 79.12 89 GLU A C 1
ATOM 659 O O . GLU A 1 89 ? -7.314 3.705 25.039 1.00 79.12 89 GLU A O 1
ATOM 664 N N . VAL A 1 90 ? -9.141 2.707 24.194 1.00 86.62 90 VAL A N 1
ATOM 665 C CA . VAL A 1 90 ? -8.759 2.912 22.791 1.00 86.62 90 VAL A CA 1
ATOM 666 C C . VAL A 1 90 ? -8.832 4.396 22.435 1.00 86.62 90 VAL A C 1
ATOM 668 O O . VAL A 1 90 ? -9.902 5.008 22.406 1.00 86.62 90 VAL A O 1
ATOM 671 N N . ASP A 1 91 ? -7.684 4.967 22.073 1.00 90.62 91 ASP A N 1
ATOM 672 C CA . ASP A 1 91 ? -7.616 6.301 21.484 1.00 90.62 91 ASP A CA 1
ATOM 673 C C . ASP A 1 91 ? -7.993 6.243 19.997 1.00 90.62 91 ASP A C 1
ATOM 675 O O . ASP A 1 91 ? -7.157 6.065 19.107 1.00 90.62 91 ASP A O 1
ATOM 679 N N . HIS A 1 92 ? -9.287 6.409 19.719 1.00 92.25 92 HIS A N 1
ATOM 680 C CA . HIS A 1 92 ? -9.821 6.427 18.356 1.00 92.25 92 HIS A CA 1
ATOM 681 C C . HIS A 1 92 ? -9.223 7.536 17.473 1.00 92.25 92 HIS A C 1
ATOM 683 O O . HIS A 1 92 ? -9.230 7.398 16.249 1.00 92.25 92 HIS A O 1
ATOM 689 N N . THR A 1 93 ? -8.692 8.613 18.064 1.00 93.81 93 THR A N 1
ATOM 690 C CA . THR A 1 93 ? -8.029 9.686 17.310 1.00 93.81 93 THR A CA 1
ATOM 691 C C . THR A 1 93 ? -6.684 9.195 16.795 1.00 93.81 93 THR A C 1
ATOM 693 O O . THR A 1 93 ? -6.441 9.238 15.590 1.00 93.81 93 THR A O 1
ATOM 696 N N . ALA A 1 94 ? -5.856 8.639 17.683 1.00 95.00 94 ALA A N 1
ATOM 697 C CA . ALA A 1 94 ? -4.549 8.093 17.322 1.00 95.00 94 ALA A CA 1
ATOM 698 C C . ALA A 1 94 ? -4.663 6.928 16.321 1.00 95.00 94 ALA A C 1
ATOM 700 O O . ALA A 1 94 ? -3.868 6.824 15.385 1.00 95.00 94 ALA A O 1
ATOM 701 N N . VAL A 1 95 ? -5.685 6.071 16.461 1.00 95.69 95 VAL A N 1
ATOM 702 C CA . VAL A 1 95 ? -5.968 5.013 15.471 1.00 95.69 95 VAL A CA 1
ATOM 703 C C . VAL A 1 95 ? -6.289 5.625 14.105 1.00 95.69 95 VAL A C 1
ATOM 705 O O . VAL A 1 95 ? -5.756 5.181 13.088 1.00 95.69 95 VAL A O 1
ATOM 708 N N . GLY A 1 96 ? -7.111 6.677 14.071 1.00 96.56 96 GLY A N 1
ATOM 709 C CA . GLY A 1 96 ? -7.434 7.399 12.842 1.00 96.56 96 GLY A CA 1
ATOM 710 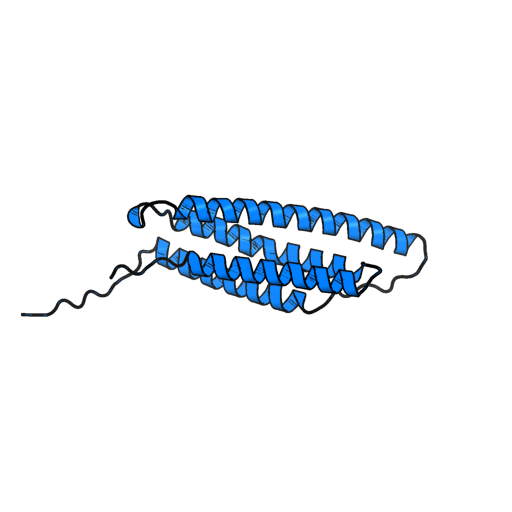C C . GLY A 1 96 ? -6.202 8.014 12.168 1.00 96.56 96 GLY A C 1
ATOM 711 O O . GLY A 1 96 ? -6.063 7.923 10.950 1.00 96.56 96 GLY A O 1
ATOM 712 N N . GLU A 1 97 ? -5.275 8.588 12.936 1.00 97.44 97 GLU A N 1
ATOM 713 C CA . GLU A 1 97 ? -4.014 9.137 12.412 1.00 97.44 97 GLU A CA 1
ATOM 714 C C . GLU A 1 97 ? -3.126 8.055 11.780 1.00 97.44 97 GLU A C 1
ATOM 716 O O . GLU A 1 97 ? -2.588 8.243 10.681 1.00 97.44 97 GLU A O 1
ATOM 721 N N . ALA A 1 98 ? -3.023 6.891 12.424 1.00 97.81 98 ALA A N 1
ATOM 722 C CA . ALA A 1 98 ? -2.279 5.760 11.881 1.00 97.81 98 ALA A CA 1
ATOM 723 C C . ALA A 1 98 ? -2.918 5.235 10.579 1.00 97.81 98 ALA A C 1
ATOM 725 O O . ALA A 1 98 ? -2.219 5.022 9.587 1.00 97.81 98 ALA A O 1
ATOM 726 N N . ILE A 1 99 ? -4.249 5.116 10.524 1.00 97.69 99 ILE A N 1
ATOM 727 C CA . ILE A 1 99 ? -4.979 4.729 9.302 1.00 97.69 99 ILE A CA 1
ATOM 728 C C . ILE A 1 99 ? -4.777 5.754 8.183 1.00 97.69 99 ILE A C 1
ATOM 730 O O . ILE A 1 99 ? -4.536 5.379 7.03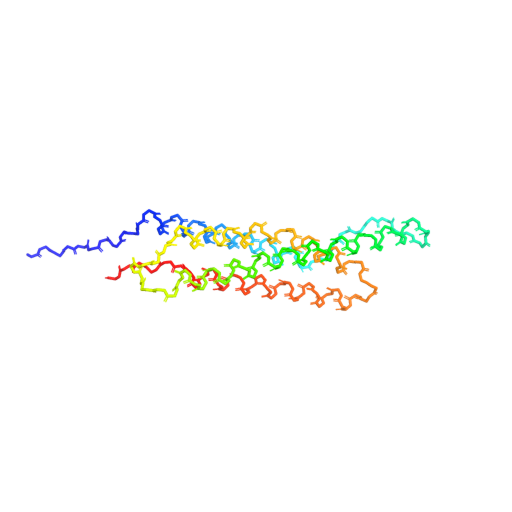5 1.00 97.69 99 ILE A O 1
ATOM 734 N N . SER A 1 100 ? -4.824 7.046 8.507 1.00 97.81 100 SER A N 1
ATOM 735 C CA . SER A 1 100 ? -4.553 8.118 7.547 1.00 97.81 100 SER A CA 1
ATOM 736 C C . SER A 1 100 ? -3.134 8.018 6.976 1.00 97.81 100 SER A C 1
ATOM 738 O O . SER A 1 100 ? -2.931 8.172 5.771 1.00 97.81 100 SER A O 1
ATOM 740 N N . THR A 1 101 ? -2.148 7.666 7.806 1.00 97.88 101 THR A N 1
ATOM 741 C CA . THR A 1 101 ? -0.764 7.432 7.360 1.00 97.88 101 THR A CA 1
ATOM 742 C C . THR A 1 101 ? -0.673 6.273 6.366 1.00 97.88 101 THR A C 1
ATOM 744 O O . THR A 1 101 ? 0.032 6.384 5.363 1.00 97.88 101 THR A O 1
ATOM 747 N N . ILE A 1 102 ? -1.421 5.186 6.591 1.00 97.56 102 ILE A N 1
ATOM 748 C CA . ILE A 1 102 ? -1.515 4.076 5.630 1.00 97.56 102 ILE A CA 1
ATOM 749 C C . ILE A 1 102 ? -2.122 4.570 4.312 1.00 97.56 102 ILE A C 1
ATOM 751 O O . ILE A 1 102 ? -1.518 4.420 3.250 1.00 97.56 102 ILE A O 1
ATOM 755 N N . ALA A 1 103 ? -3.294 5.206 4.381 1.00 97.25 103 ALA A N 1
ATOM 756 C CA . ALA A 1 103 ? -4.034 5.653 3.206 1.00 97.25 103 ALA A CA 1
ATOM 757 C C . ALA A 1 103 ? -3.234 6.655 2.358 1.00 97.25 103 ALA A C 1
ATOM 759 O O . ALA A 1 103 ? -3.165 6.525 1.140 1.00 97.25 103 ALA A O 1
ATOM 760 N N . THR A 1 104 ? -2.575 7.629 2.984 1.00 97.50 104 THR A N 1
ATOM 761 C CA . THR A 1 104 ? -1.813 8.678 2.280 1.00 97.50 104 THR A CA 1
ATOM 762 C C . THR A 1 104 ? -0.540 8.171 1.601 1.00 97.50 104 THR A C 1
ATOM 764 O O . THR A 1 104 ? -0.082 8.777 0.632 1.00 97.50 104 THR A O 1
ATOM 767 N N . ASN A 1 105 ? 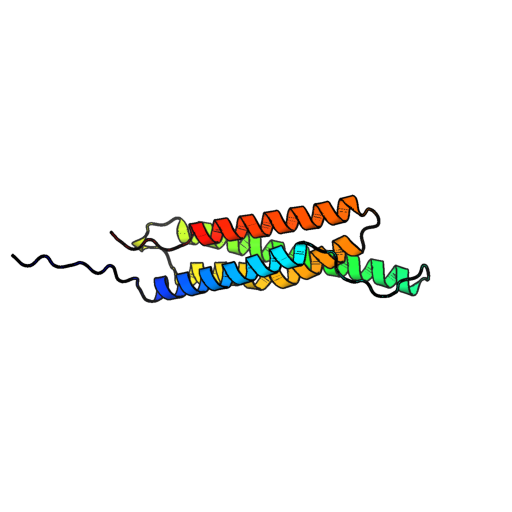0.001 7.037 2.045 1.00 98.19 105 ASN A N 1
ATOM 768 C CA . ASN A 1 105 ? 1.183 6.413 1.452 1.00 98.19 105 ASN A CA 1
ATOM 769 C C . ASN A 1 105 ? 0.871 5.527 0.232 1.00 98.19 105 ASN A C 1
ATOM 771 O O . ASN A 1 105 ? 1.725 5.351 -0.647 1.00 98.19 105 ASN A O 1
ATOM 775 N N . LEU A 1 106 ? -0.347 4.981 0.151 1.00 97.69 106 LEU A N 1
ATOM 776 C CA . LEU A 1 106 ? -0.756 4.037 -0.894 1.00 97.69 106 LEU A CA 1
ATOM 777 C C . LEU A 1 106 ? -0.657 4.572 -2.333 1.00 97.69 106 LEU A C 1
ATOM 779 O O . LEU A 1 106 ? -0.180 3.815 -3.185 1.00 97.69 106 LEU A O 1
ATOM 783 N N . PRO A 1 107 ? -1.048 5.825 -2.649 1.00 97.88 107 PRO A N 1
ATOM 784 C CA . PRO A 1 107 ? -0.965 6.334 -4.018 1.00 97.88 107 PRO A CA 1
ATOM 785 C C . PRO A 1 107 ? 0.467 6.351 -4.567 1.00 97.88 107 PRO A C 1
ATOM 787 O O . PRO A 1 107 ? 0.724 5.864 -5.669 1.00 97.88 107 PRO A O 1
ATOM 790 N N . GLU A 1 108 ? 1.432 6.841 -3.783 1.00 97.81 108 GLU A N 1
ATOM 791 C CA . GLU A 1 108 ? 2.834 6.894 -4.218 1.00 97.81 108 GLU A CA 1
ATOM 792 C C . GLU A 1 108 ? 3.470 5.499 -4.286 1.00 97.81 108 GLU A C 1
ATOM 794 O O . GLU A 1 108 ? 4.227 5.216 -5.221 1.00 97.81 108 GLU A O 1
ATOM 799 N N . MET A 1 109 ? 3.110 4.592 -3.368 1.00 98.19 109 MET A N 1
ATOM 800 C CA . MET A 1 109 ? 3.505 3.182 -3.458 1.00 98.19 109 MET A CA 1
ATOM 801 C C . MET A 1 109 ? 2.991 2.553 -4.759 1.00 98.19 109 MET A C 1
ATOM 803 O O . MET A 1 109 ? 3.767 1.956 -5.507 1.00 98.19 109 MET A O 1
ATOM 807 N N . THR A 1 110 ? 1.710 2.753 -5.071 1.00 98.19 110 THR A N 1
ATOM 808 C CA . THR A 1 110 ? 1.048 2.195 -6.256 1.00 98.19 110 THR A CA 1
ATOM 809 C C . THR A 1 110 ? 1.683 2.697 -7.544 1.00 98.19 110 THR A C 1
ATOM 811 O O . THR A 1 110 ? 2.089 1.906 -8.397 1.00 98.19 110 THR A O 1
ATOM 814 N N . LYS A 1 111 ? 1.858 4.014 -7.665 1.00 98.31 111 LYS A N 1
ATOM 815 C CA . LYS A 1 111 ? 2.554 4.642 -8.792 1.00 98.31 111 LYS A CA 1
ATOM 816 C C . LYS A 1 111 ? 3.966 4.085 -8.968 1.00 98.31 111 LYS A C 1
ATOM 818 O O . LYS A 1 111 ? 4.369 3.766 -10.088 1.00 98.31 111 LYS A O 1
ATOM 823 N N . GLY A 1 112 ? 4.706 3.942 -7.868 1.00 98.38 112 GLY A N 1
ATOM 824 C CA . GLY A 1 112 ? 6.048 3.377 -7.886 1.00 98.38 112 GLY A CA 1
ATOM 825 C C . GLY A 1 112 ? 6.064 1.934 -8.366 1.00 98.38 112 GLY A C 1
ATOM 826 O O . GLY A 1 112 ? 6.784 1.616 -9.307 1.00 98.38 112 GLY A O 1
ATOM 827 N N . VAL A 1 113 ? 5.221 1.079 -7.795 1.00 98.56 113 VAL A N 1
ATOM 828 C CA . VAL A 1 113 ? 5.108 -0.330 -8.185 1.00 98.56 113 VAL A CA 1
ATOM 829 C C . VAL A 1 113 ? 4.728 -0.484 -9.659 1.00 98.56 113 VAL A C 1
ATOM 831 O O . VAL A 1 113 ? 5.340 -1.290 -10.359 1.00 98.56 113 VAL A O 1
ATOM 834 N N . ARG A 1 114 ? 3.789 0.320 -10.170 1.00 98.44 114 ARG A N 1
ATOM 835 C CA . ARG A 1 114 ? 3.393 0.294 -11.587 1.00 98.44 114 ARG A CA 1
ATOM 836 C C . ARG A 1 114 ? 4.526 0.687 -12.528 1.00 98.44 114 ARG A C 1
ATOM 838 O O . ARG A 1 114 ? 4.663 0.074 -13.586 1.00 98.44 114 ARG A O 1
ATOM 845 N N . MET A 1 115 ? 5.329 1.684 -12.151 1.00 98.31 115 MET A N 1
ATOM 846 C CA . MET A 1 115 ? 6.507 2.087 -12.923 1.00 98.31 115 MET A CA 1
ATOM 847 C C . MET A 1 115 ? 7.586 1.007 -12.888 1.00 98.31 115 MET A C 1
ATOM 849 O O . MET A 1 115 ? 8.134 0.652 -13.925 1.00 98.31 115 MET A O 1
ATOM 853 N N . ILE A 1 116 ? 7.847 0.428 -11.713 1.00 98.00 116 ILE A N 1
ATOM 854 C CA . ILE A 1 116 ? 8.784 -0.688 -11.577 1.00 98.00 116 ILE A CA 1
ATOM 855 C C . ILE A 1 116 ? 8.355 -1.843 -12.480 1.00 98.00 116 ILE A C 1
ATOM 857 O O . ILE A 1 116 ? 9.153 -2.299 -13.289 1.00 98.00 116 ILE A O 1
ATOM 861 N N . ALA A 1 117 ? 7.098 -2.274 -12.380 1.00 97.94 117 ALA A N 1
ATOM 862 C CA . ALA A 1 117 ? 6.569 -3.388 -13.155 1.00 97.94 117 ALA A CA 1
ATOM 863 C C . ALA A 1 117 ? 6.633 -3.147 -14.671 1.00 97.94 117 ALA A C 1
ATOM 865 O O . ALA A 1 117 ? 6.816 -4.101 -15.420 1.00 97.94 117 ALA A O 1
ATOM 866 N N . ALA A 1 118 ? 6.494 -1.895 -15.120 1.00 96.88 118 ALA A N 1
ATOM 867 C CA . ALA A 1 118 ? 6.626 -1.525 -16.527 1.00 96.88 118 ALA A CA 1
ATOM 86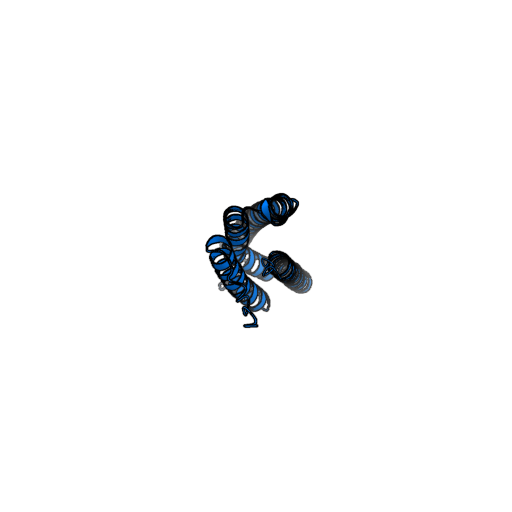8 C C . ALA A 1 118 ? 8.079 -1.586 -17.031 1.00 96.88 118 ALA A C 1
ATOM 870 O O . ALA A 1 118 ? 8.306 -1.913 -18.189 1.00 96.88 118 ALA A O 1
ATOM 871 N N . LEU A 1 119 ? 9.054 -1.271 -16.173 1.00 95.62 119 LEU A N 1
ATOM 872 C CA . LEU A 1 119 ? 10.483 -1.234 -16.515 1.00 95.62 119 LEU A CA 1
ATOM 873 C C . LEU A 1 119 ? 11.200 -2.581 -16.338 1.00 95.62 119 LEU A C 1
ATOM 875 O O . LEU A 1 119 ? 12.393 -2.681 -16.620 1.00 95.62 119 LEU A O 1
ATOM 879 N N . MET A 1 120 ? 10.512 -3.606 -15.832 1.00 94.25 120 MET A N 1
ATOM 880 C CA . MET A 1 120 ? 11.075 -4.947 -15.696 1.00 94.25 120 MET A CA 1
ATOM 881 C C . MET A 1 120 ? 11.162 -5.631 -17.062 1.00 94.25 120 MET A C 1
ATOM 883 O O . MET A 1 120 ? 10.202 -5.635 -17.820 1.00 94.25 120 MET A O 1
ATOM 887 N N . GLU A 1 121 ? 12.309 -6.249 -17.350 1.00 84.69 121 GLU A N 1
ATOM 888 C CA . GLU A 1 121 ? 12.549 -6.952 -18.621 1.00 84.69 121 GLU A CA 1
ATOM 889 C C . GLU A 1 121 ? 11.657 -8.192 -18.796 1.00 84.69 121 GLU A C 1
ATOM 891 O O . GLU A 1 121 ? 11.301 -8.557 -19.914 1.00 84.69 121 GLU A O 1
ATOM 896 N N . ASP A 1 122 ? 11.301 -8.844 -17.687 1.00 90.50 122 ASP A N 1
ATOM 897 C CA . ASP A 1 122 ? 10.403 -9.994 -17.661 1.00 90.50 122 ASP A CA 1
ATOM 898 C C . ASP A 1 122 ? 8.993 -9.558 -17.256 1.00 90.50 122 ASP A C 1
ATOM 900 O O . ASP A 1 122 ? 8.725 -9.236 -16.090 1.00 90.50 122 ASP A O 1
ATOM 904 N N . ASP A 1 123 ? 8.082 -9.611 -18.227 1.00 80.31 123 ASP A N 1
ATOM 905 C CA . ASP A 1 123 ? 6.677 -9.253 -18.053 1.00 80.31 123 ASP A CA 1
ATOM 906 C C . ASP A 1 123 ? 6.011 -10.027 -16.913 1.00 80.31 123 ASP A C 1
ATOM 908 O O . ASP A 1 123 ? 5.213 -9.452 -16.165 1.00 80.31 123 ASP A O 1
ATOM 912 N N . SER A 1 124 ? 6.378 -11.302 -16.738 1.00 91.44 124 SER A N 1
ATOM 913 C CA . SER A 1 124 ? 5.790 -12.160 -15.709 1.00 91.44 124 SER A CA 1
ATOM 914 C C . SER A 1 124 ? 6.198 -11.728 -14.299 1.00 91.44 124 SER A C 1
ATOM 916 O O . SER A 1 124 ? 5.391 -11.770 -13.367 1.00 91.44 124 SER A O 1
ATOM 918 N N . SER A 1 125 ? 7.429 -11.244 -14.131 1.00 94.00 125 SER A N 1
ATOM 919 C CA . SER A 1 125 ? 7.902 -10.684 -12.867 1.00 94.00 125 SER A CA 1
ATOM 920 C C . SER A 1 125 ? 7.240 -9.339 -12.553 1.00 94.00 125 SER A C 1
ATOM 922 O O . SER A 1 125 ? 6.894 -9.100 -11.394 1.00 94.00 125 SER A O 1
ATOM 924 N N . GLY A 1 126 ? 6.994 -8.501 -13.566 1.00 96.31 126 GLY A N 1
ATOM 925 C CA . GLY A 1 126 ? 6.222 -7.264 -13.412 1.00 96.31 126 GLY A CA 1
ATOM 926 C C . GLY A 1 126 ? 4.789 -7.525 -12.938 1.00 96.31 126 GLY A C 1
ATOM 927 O O . GLY A 1 126 ? 4.338 -6.924 -11.962 1.00 96.31 126 GLY A O 1
ATOM 928 N N . ASP A 1 127 ? 4.094 -8.483 -13.552 1.00 96.75 127 ASP A N 1
ATOM 929 C CA . ASP A 1 127 ? 2.713 -8.826 -13.183 1.00 96.75 127 ASP A CA 1
ATOM 930 C C . ASP A 1 127 ? 2.619 -9.429 -11.773 1.00 96.75 127 ASP A C 1
ATOM 932 O O . ASP A 1 127 ? 1.694 -9.124 -11.014 1.00 96.75 127 ASP A O 1
ATOM 936 N N . ARG A 1 128 ? 3.611 -10.238 -11.377 1.00 97.50 128 ARG A N 1
ATOM 937 C CA . ARG A 1 128 ? 3.723 -10.760 -10.005 1.00 97.50 128 ARG A CA 1
ATOM 938 C C . ARG A 1 128 ? 3.933 -9.654 -8.976 1.00 97.50 128 ARG A C 1
ATOM 940 O O . ARG A 1 128 ? 3.407 -9.762 -7.870 1.00 97.50 128 ARG A O 1
ATOM 947 N N . LEU A 1 129 ? 4.690 -8.610 -9.314 1.00 97.88 129 LEU A N 1
ATOM 948 C CA . LEU A 1 129 ? 4.880 -7.466 -8.425 1.00 97.88 129 LEU A CA 1
ATOM 949 C C . LEU A 1 129 ? 3.576 -6.678 -8.247 1.00 97.88 129 LEU A C 1
ATOM 951 O O . LEU A 1 129 ? 3.219 -6.355 -7.114 1.00 97.88 129 LEU A O 1
ATOM 955 N N . LEU A 1 130 ? 2.845 -6.424 -9.339 1.00 98.31 130 LEU A N 1
ATOM 956 C CA . LEU A 1 130 ? 1.515 -5.810 -9.274 1.00 98.31 130 LEU A CA 1
ATOM 957 C C . LEU A 1 130 ? 0.568 -6.637 -8.391 1.00 98.31 130 LEU A C 1
ATOM 959 O O . LEU A 1 130 ? -0.142 -6.085 -7.555 1.00 98.31 130 LEU A O 1
ATOM 963 N N . ASP A 1 131 ? 0.592 -7.965 -8.529 1.00 98.19 131 ASP A N 1
ATOM 964 C CA . ASP A 1 131 ? -0.226 -8.869 -7.717 1.00 98.19 131 ASP A CA 1
ATOM 965 C C . ASP A 1 131 ? 0.126 -8.840 -6.226 1.00 98.19 131 ASP A C 1
ATOM 967 O O . ASP A 1 131 ? -0.763 -8.805 -5.374 1.00 98.19 131 ASP A O 1
ATOM 971 N N . ALA A 1 132 ? 1.418 -8.800 -5.897 1.00 98.25 132 ALA A N 1
ATOM 972 C CA . ALA A 1 132 ? 1.869 -8.661 -4.517 1.00 98.25 132 ALA A CA 1
ATOM 973 C C . ALA A 1 132 ? 1.405 -7.333 -3.896 1.00 98.25 132 ALA A C 1
ATOM 975 O O . ALA A 1 132 ? 0.932 -7.321 -2.760 1.00 98.25 132 ALA A O 1
ATOM 976 N N . ALA A 1 133 ? 1.481 -6.229 -4.645 1.00 98.38 133 ALA A N 1
ATOM 977 C CA . ALA A 1 133 ? 1.005 -4.930 -4.176 1.00 98.38 133 ALA A CA 1
ATOM 978 C C . ALA A 1 133 ? -0.522 -4.887 -4.001 1.00 98.38 133 ALA A C 1
ATOM 980 O O . ALA A 1 133 ? -0.998 -4.306 -3.028 1.00 98.38 133 ALA A O 1
ATOM 981 N N . ARG A 1 134 ? -1.300 -5.552 -4.870 1.00 98.38 134 ARG A N 1
ATOM 982 C CA . ARG A 1 134 ? -2.758 -5.675 -4.680 1.00 98.38 134 ARG A CA 1
ATOM 983 C C . ARG A 1 134 ? -3.092 -6.442 -3.410 1.00 98.38 134 ARG A C 1
ATOM 985 O O . ARG A 1 134 ? -3.897 -5.975 -2.620 1.00 98.38 134 ARG A O 1
ATOM 992 N N . LYS A 1 135 ? -2.417 -7.567 -3.162 1.00 98.38 135 LYS A N 1
ATOM 993 C CA . LYS A 1 135 ? -2.586 -8.333 -1.915 1.00 98.38 135 LYS A CA 1
ATOM 994 C C . LYS A 1 135 ? -2.269 -7.500 -0.675 1.00 98.38 135 LYS A C 1
ATOM 996 O O . LYS A 1 135 ? -2.949 -7.644 0.335 1.00 98.38 135 LYS A O 1
ATOM 1001 N N . LEU A 1 136 ? -1.268 -6.622 -0.753 1.00 97.56 136 LEU A N 1
ATOM 1002 C CA . LEU A 1 136 ? -0.965 -5.676 0.319 1.00 97.56 136 LEU A CA 1
ATOM 1003 C C . LEU A 1 136 ? -2.114 -4.670 0.528 1.00 97.56 136 LEU A C 1
ATOM 1005 O O . LEU A 1 136 ? -2.506 -4.434 1.666 1.00 97.56 136 LEU A O 1
ATOM 1009 N N . CYS A 1 137 ? -2.695 -4.136 -0.550 1.00 97.88 137 CYS A N 1
ATOM 1010 C CA . CYS A 1 137 ? -3.873 -3.262 -0.484 1.00 97.88 137 CYS A CA 1
ATOM 1011 C C . CYS A 1 137 ? -5.078 -3.978 0.149 1.00 97.88 137 CYS A C 1
ATOM 1013 O O . CYS A 1 137 ? -5.689 -3.445 1.074 1.00 97.88 137 CYS A O 1
ATOM 1015 N N . THR A 1 138 ? -5.359 -5.216 -0.267 1.00 97.75 138 THR A N 1
ATOM 1016 C CA . THR A 1 138 ? -6.415 -6.046 0.327 1.00 97.75 138 THR A CA 1
ATOM 1017 C C . THR A 1 138 ? -6.168 -6.273 1.823 1.00 97.75 138 THR A C 1
ATOM 1019 O O . THR A 1 138 ? -7.081 -6.106 2.628 1.00 97.75 138 THR A O 1
ATOM 1022 N N . ALA A 1 139 ? -4.925 -6.563 2.226 1.00 98.00 139 ALA A N 1
ATOM 1023 C CA . ALA A 1 139 ? -4.570 -6.729 3.635 1.00 98.00 139 ALA A CA 1
ATOM 1024 C C . ALA A 1 139 ? -4.780 -5.442 4.455 1.00 98.00 139 ALA A C 1
ATOM 1026 O O . ALA A 1 139 ? -5.272 -5.512 5.580 1.00 98.00 139 ALA A O 1
ATOM 1027 N N . PHE A 1 140 ? -4.467 -4.266 3.899 1.00 97.75 140 PHE A N 1
ATOM 1028 C CA . PHE A 1 140 ? -4.791 -2.996 4.553 1.00 97.75 140 PHE A CA 1
ATOM 1029 C C . PHE A 1 140 ? -6.296 -2.756 4.635 1.00 97.75 140 PHE A C 1
ATOM 1031 O O . PHE A 1 140 ? -6.767 -2.287 5.665 1.00 97.75 140 PHE A O 1
ATOM 1038 N N . SER A 1 141 ? -7.073 -3.120 3.611 1.00 97.25 141 SER A N 1
ATOM 1039 C CA . SER A 1 141 ? -8.534 -3.044 3.700 1.00 97.25 141 SER A CA 1
ATOM 1040 C C . SER A 1 141 ? -9.047 -3.914 4.849 1.00 97.25 141 SER A C 1
ATOM 1042 O O . SER A 1 141 ? -9.904 -3.483 5.614 1.00 97.25 141 SER A O 1
ATOM 1044 N N . ASP A 1 142 ? -8.549 -5.137 4.992 1.00 97.56 142 ASP A N 1
ATOM 1045 C CA . ASP A 1 142 ? -8.989 -6.022 6.072 1.00 97.56 142 ASP A CA 1
ATOM 1046 C C . ASP A 1 142 ? -8.571 -5.495 7.452 1.00 97.56 142 ASP A C 1
ATOM 1048 O O . ASP A 1 142 ? -9.362 -5.555 8.393 1.00 97.56 142 ASP A O 1
ATOM 1052 N N . LEU A 1 143 ? -7.382 -4.890 7.558 1.00 96.44 143 LEU A N 1
ATOM 1053 C CA . LEU A 1 143 ? -6.952 -4.179 8.762 1.00 96.44 143 LEU A CA 1
ATOM 1054 C C . LEU A 1 143 ? -7.908 -3.029 9.110 1.00 96.44 143 LEU A C 1
ATOM 1056 O O . LEU A 1 143 ? -8.344 -2.938 10.251 1.00 96.44 143 LEU A O 1
ATOM 1060 N N . LEU A 1 144 ? -8.257 -2.173 8.145 1.00 95.75 144 LEU A N 1
ATOM 1061 C CA . LEU A 1 144 ? -9.148 -1.030 8.368 1.00 95.75 144 LEU A CA 1
ATOM 1062 C C . LEU A 1 144 ? -10.530 -1.479 8.866 1.00 95.75 144 LEU A C 1
ATOM 1064 O O . LEU A 1 144 ? -11.024 -0.935 9.853 1.00 95.75 144 LEU A O 1
ATOM 1068 N N . LYS A 1 145 ? -11.105 -2.531 8.272 1.00 94.62 145 LYS A N 1
ATOM 1069 C CA . LYS A 1 145 ? -12.369 -3.128 8.747 1.00 94.62 145 LYS A CA 1
ATOM 1070 C C . LYS A 1 145 ? -12.261 -3.634 10.181 1.00 94.62 145 LYS A C 1
ATOM 1072 O O . LYS A 1 145 ? -13.170 -3.433 10.977 1.00 94.62 145 LYS A O 1
ATOM 1077 N N . ALA A 1 146 ? -11.143 -4.270 10.529 1.00 92.81 146 ALA A N 1
ATOM 1078 C CA . ALA A 1 146 ? -10.912 -4.782 11.878 1.00 92.81 146 ALA A CA 1
ATOM 1079 C C . ALA A 1 146 ? -10.753 -3.673 12.937 1.00 92.81 146 ALA A C 1
ATOM 1081 O O . ALA A 1 146 ? -10.794 -3.964 14.129 1.00 92.81 146 ALA A O 1
ATOM 1082 N N . THR A 1 147 ? -10.571 -2.417 12.517 1.00 90.88 147 THR A N 1
ATOM 1083 C CA . THR A 1 147 ? -10.453 -1.250 13.409 1.00 90.88 147 THR A CA 1
ATOM 1084 C C . THR A 1 147 ? -11.745 -0.452 13.562 1.00 90.88 147 THR A C 1
ATOM 1086 O O . THR A 1 147 ? -11.751 0.565 14.261 1.00 90.88 147 THR A O 1
ATOM 1089 N N . GLU A 1 148 ? -12.838 -0.877 12.920 1.00 90.19 148 GLU A N 1
ATOM 1090 C CA . GLU A 1 148 ? -14.134 -0.222 13.084 1.00 90.19 148 GLU A CA 1
ATOM 1091 C C . GLU A 1 148 ? -14.574 -0.269 14.560 1.00 90.19 148 GLU A C 1
ATOM 1093 O O . GLU A 1 148 ? -14.580 -1.338 15.174 1.00 90.19 148 GLU A O 1
ATOM 1098 N N . PRO A 1 149 ? -14.921 0.880 15.171 1.00 87.12 149 PRO A N 1
ATOM 1099 C CA . PRO A 1 149 ? -15.321 0.914 16.570 1.00 87.12 149 PRO A CA 1
ATOM 1100 C C . PRO A 1 149 ? -16.677 0.226 16.767 1.00 87.12 149 PRO A C 1
ATOM 1102 O O . PRO A 1 149 ? -17.648 0.548 16.081 1.00 87.12 149 PRO A O 1
ATOM 1105 N N . GLU A 1 150 ? -16.768 -0.663 17.757 1.00 76.88 150 GLU A N 1
ATOM 1106 C CA . GLU A 1 150 ? -18.037 -1.285 18.138 1.00 76.88 150 GLU A CA 1
ATOM 1107 C C . GLU A 1 150 ? -19.029 -0.229 18.655 1.00 76.88 150 GLU A C 1
ATOM 1109 O O . GLU A 1 150 ? -18.720 0.596 19.524 1.00 76.88 150 GLU A O 1
ATOM 1114 N N . THR A 1 151 ? -20.264 -0.265 18.155 1.00 60.75 151 THR A N 1
ATOM 1115 C CA . THR A 1 151 ? -21.379 0.417 18.814 1.00 60.75 151 THR A CA 1
ATOM 1116 C C . THR A 1 151 ? -21.727 -0.367 20.072 1.00 60.75 151 THR A C 1
ATOM 1118 O O . THR A 1 151 ? -22.184 -1.500 19.951 1.00 60.75 151 THR A O 1
ATOM 1121 N N . LYS A 1 152 ? -21.518 0.219 21.263 1.00 52.81 152 LYS A N 1
ATOM 1122 C CA . LYS A 1 152 ? -21.901 -0.406 22.544 1.00 52.81 152 LYS A CA 1
ATOM 1123 C C . LYS A 1 152 ? -23.359 -0.906 22.457 1.00 52.81 152 LYS A C 1
ATOM 1125 O O . LYS A 1 152 ? -24.240 -0.105 22.114 1.00 52.81 152 LYS A O 1
ATOM 1130 N N . GLU A 1 153 ? -23.560 -2.205 22.711 1.00 39.84 153 GLU A N 1
ATOM 1131 C CA . GLU A 1 153 ? -24.868 -2.880 22.854 1.00 39.84 153 GLU A CA 1
ATOM 1132 C C . GLU A 1 153 ? -25.586 -2.485 24.153 1.00 39.84 153 GLU A C 1
ATOM 1134 O O . GLU A 1 153 ? -24.902 -2.280 25.185 1.00 39.84 153 GLU A O 1
#

Secondary structure (DSSP, 8-state):
-----------HHHHHHHHHHHHHHHHHHHHHHHTTSPPPPP---SSHHHHHHHHHHHHHHHHHHHHHHHHHHHHHHHHHHHTSS-TTT--HHHHHHHHHHHHHHHHHHHHHHHHHHHH-S-HHHHHHHHHHHHHHHHHHHHHHHHTPPP---